Protein AF-A0A9E5E0C1-F1 (afdb_monomer_lite)

Radius of gyration: 12.05 Å; chains: 1; bounding box: 25×24×29 Å

Foldseek 3Di:
DPDPQWDWDDDPQKIWIWGADVVVRDIGTDDIDGNVVPDDPPPD

Secondary structure (DSSP, 8-state):
---TT-EEEEETTEEEEEEEEGGGTEEEEEEEEEGGG----TT-

Sequence (44 aa):
MRDPLIRERIFRSYRIVYRIEEQHSRIIVSRFWHAARGTPDLTA

pLDDT: mean 82.37, std 14.17, range [44.25, 93.94]

Structure (mmCIF, N/CA/C/O backbone):
data_AF-A0A9E5E0C1-F1
#
_entry.id   AF-A0A9E5E0C1-F1
#
loop_
_atom_site.group_PDB
_atom_site.id
_atom_site.type_symbol
_atom_site.label_atom_id
_atom_site.label_alt_id
_atom_site.label_comp_id
_atom_site.label_asym_id
_atom_site.label_entity_id
_atom_site.label_seq_id
_atom_site.pdbx_PDB_ins_code
_atom_site.Cartn_x
_atom_site.Cartn_y
_atom_site.Cartn_z
_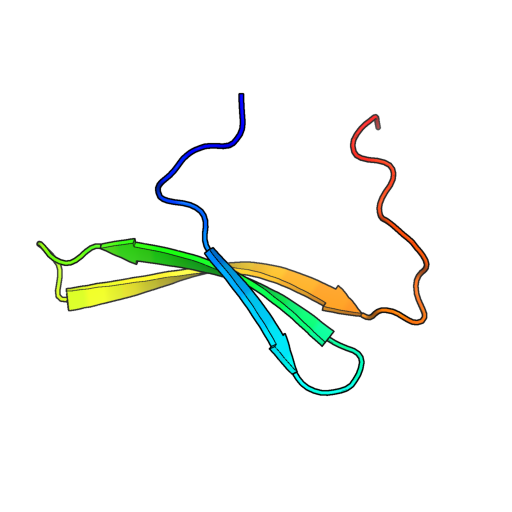atom_site.occupancy
_atom_site.B_iso_or_equiv
_atom_site.auth_seq_id
_atom_site.auth_comp_id
_atom_site.auth_asym_id
_atom_site.auth_atom_id
_atom_site.pdbx_PDB_model_num
ATOM 1 N N . MET A 1 1 ? -2.093 18.629 0.386 1.00 45.94 1 MET A N 1
ATOM 2 C CA . MET A 1 1 ? -2.260 18.039 1.735 1.00 45.94 1 MET A CA 1
ATOM 3 C C . MET A 1 1 ? -2.231 16.527 1.587 1.00 45.94 1 MET A C 1
ATOM 5 O O . MET A 1 1 ? -3.016 16.012 0.805 1.00 45.94 1 MET A O 1
ATOM 9 N N . ARG A 1 2 ? -1.297 15.823 2.239 1.00 58.91 2 ARG A N 1
ATOM 10 C CA . ARG A 1 2 ? -1.317 14.350 2.301 1.00 58.91 2 ARG A CA 1
ATOM 11 C C . ARG A 1 2 ? -2.424 13.964 3.284 1.00 58.91 2 ARG A C 1
ATOM 13 O O . ARG A 1 2 ? -2.388 14.433 4.417 1.00 58.91 2 ARG A O 1
ATOM 20 N N . ASP A 1 3 ? -3.407 13.187 2.845 1.00 72.00 3 ASP A N 1
ATOM 21 C CA . ASP A 1 3 ? -4.430 12.640 3.738 1.00 72.00 3 ASP A CA 1
ATOM 22 C C . ASP A 1 3 ? -3.738 11.718 4.767 1.00 72.00 3 ASP A C 1
ATOM 24 O O . ASP A 1 3 ? -3.070 10.763 4.355 1.00 72.00 3 ASP A O 1
ATOM 28 N N . PRO A 1 4 ? -3.835 12.000 6.082 1.00 72.38 4 PRO A N 1
ATOM 29 C CA . PRO A 1 4 ? -3.136 11.241 7.120 1.00 72.38 4 PRO A CA 1
ATOM 30 C C . PRO A 1 4 ? -3.619 9.787 7.242 1.00 72.38 4 PRO A C 1
ATOM 32 O O . PRO A 1 4 ? -2.939 8.968 7.862 1.00 72.38 4 PRO A O 1
ATOM 35 N N . LEU A 1 5 ? -4.767 9.444 6.650 1.00 82.62 5 LEU A N 1
ATOM 36 C CA . LEU A 1 5 ? -5.313 8.086 6.647 1.00 82.62 5 LEU A CA 1
ATOM 37 C C . LEU A 1 5 ? -4.736 7.219 5.521 1.00 82.62 5 LEU A C 1
ATOM 39 O O . LEU A 1 5 ? -4.870 5.991 5.560 1.00 82.62 5 LEU A O 1
ATOM 43 N N . ILE A 1 6 ? -4.087 7.831 4.525 1.00 88.75 6 ILE A N 1
ATOM 44 C CA . ILE A 1 6 ? -3.465 7.111 3.416 1.00 88.75 6 ILE A CA 1
ATOM 45 C C . ILE A 1 6 ? -2.095 6.596 3.850 1.00 88.75 6 ILE A C 1
ATOM 47 O O . ILE A 1 6 ? -1.172 7.351 4.152 1.00 88.75 6 ILE A O 1
ATOM 51 N N . ARG A 1 7 ? -1.955 5.273 3.831 1.00 91.06 7 ARG A N 1
ATOM 52 C CA . ARG A 1 7 ? -0.719 4.549 4.106 1.00 91.06 7 ARG A CA 1
ATOM 53 C C . ARG A 1 7 ? -0.136 3.997 2.814 1.00 91.06 7 ARG A C 1
ATOM 55 O O . ARG A 1 7 ? -0.845 3.591 1.894 1.00 91.06 7 ARG A O 1
ATOM 62 N N . GLU A 1 8 ? 1.187 3.937 2.772 1.00 91.56 8 GLU A N 1
ATOM 63 C CA . GLU A 1 8 ? 1.938 3.365 1.660 1.00 91.56 8 GLU A CA 1
ATOM 64 C C . GLU A 1 8 ? 2.796 2.210 2.184 1.00 91.56 8 GLU A C 1
ATOM 66 O O . GLU A 1 8 ? 3.456 2.330 3.215 1.00 91.56 8 GLU A O 1
ATOM 71 N N . ARG A 1 9 ? 2.794 1.074 1.482 1.00 91.19 9 ARG A N 1
ATOM 72 C CA . ARG A 1 9 ? 3.694 -0.053 1.756 1.00 91.19 9 ARG A CA 1
ATOM 73 C C . ARG A 1 9 ? 4.456 -0.417 0.496 1.00 91.19 9 ARG A C 1
ATOM 75 O O . ARG A 1 9 ? 3.856 -0.691 -0.541 1.00 91.19 9 ARG A O 1
ATOM 82 N N . ILE A 1 10 ? 5.779 -0.437 0.598 1.00 90.25 10 ILE A N 1
ATOM 83 C CA . ILE A 1 10 ? 6.658 -0.914 -0.469 1.00 90.25 10 ILE A CA 1
ATOM 84 C C . ILE A 1 10 ? 6.897 -2.408 -0.239 1.00 90.25 10 ILE A C 1
ATOM 86 O O . ILE A 1 10 ? 7.299 -2.819 0.848 1.00 90.25 10 ILE A O 1
ATOM 90 N N . PHE A 1 11 ? 6.614 -3.224 -1.249 1.00 90.12 11 PHE A N 1
ATOM 91 C CA . PHE A 1 11 ? 6.860 -4.660 -1.244 1.00 90.12 11 PHE A CA 1
ATOM 92 C C . PHE A 1 11 ? 7.462 -5.079 -2.584 1.00 90.12 11 PHE A C 1
ATOM 94 O O . PHE A 1 11 ? 6.794 -5.032 -3.618 1.00 90.12 11 PHE A O 1
ATOM 101 N N . ARG A 1 12 ? 8.736 -5.494 -2.570 1.00 90.38 12 ARG A N 1
ATOM 102 C CA . ARG A 1 12 ? 9.540 -5.699 -3.789 1.00 90.38 12 ARG A CA 1
ATOM 103 C C . ARG A 1 12 ? 9.468 -4.450 -4.685 1.00 90.38 12 ARG A C 1
ATOM 105 O O . ARG A 1 12 ? 9.553 -3.332 -4.190 1.00 90.38 12 ARG A O 1
ATOM 112 N N . SER A 1 13 ? 9.252 -4.637 -5.984 1.00 90.88 13 SER A N 1
ATOM 113 C CA . SER A 1 13 ? 9.058 -3.564 -6.959 1.00 90.88 13 SER A CA 1
ATOM 114 C C . SER A 1 13 ? 7.641 -2.987 -6.956 1.00 90.88 13 SER A C 1
ATOM 116 O O . SER A 1 13 ? 7.277 -2.316 -7.912 1.00 90.88 13 SER A O 1
ATOM 118 N N . TYR A 1 14 ? 6.813 -3.239 -5.939 1.00 90.81 14 TYR A N 1
ATOM 119 C CA . TYR A 1 14 ? 5.463 -2.685 -5.853 1.00 90.81 14 TYR A CA 1
ATOM 120 C C . TYR A 1 14 ? 5.333 -1.678 -4.711 1.00 90.81 14 TYR A C 1
ATOM 122 O O . TYR A 1 14 ? 5.829 -1.893 -3.608 1.00 90.81 14 TYR A O 1
ATOM 130 N N . ARG A 1 15 ? 4.603 -0.593 -4.961 1.00 91.62 15 ARG A N 1
ATOM 131 C CA . ARG A 1 15 ? 4.084 0.329 -3.952 1.00 91.62 15 ARG A CA 1
ATOM 132 C C . ARG A 1 15 ? 2.574 0.147 -3.871 1.00 91.62 15 ARG A C 1
ATOM 134 O O . ARG A 1 15 ? 1.866 0.274 -4.867 1.00 91.62 15 ARG A O 1
ATOM 141 N N . ILE A 1 16 ? 2.099 -0.166 -2.678 1.00 92.88 16 ILE A N 1
ATOM 142 C CA . ILE A 1 16 ? 0.698 -0.430 -2.373 1.00 92.88 16 ILE A CA 1
ATOM 143 C C . ILE A 1 16 ? 0.191 0.745 -1.547 1.00 92.88 16 ILE A C 1
ATOM 145 O O . ILE A 1 16 ? 0.736 1.025 -0.480 1.00 92.88 16 ILE A O 1
ATOM 149 N N . VAL A 1 17 ? -0.835 1.428 -2.043 1.00 92.44 17 VAL A N 1
ATOM 150 C CA . VAL A 1 17 ? -1.490 2.538 -1.346 1.00 92.44 17 VAL A CA 1
ATOM 151 C C . VAL A 1 17 ? -2.794 2.022 -0.763 1.00 92.44 17 VAL A C 1
ATOM 153 O O . VAL A 1 17 ? -3.634 1.490 -1.493 1.00 92.44 17 VAL A O 1
ATOM 156 N N . TYR A 1 18 ? -2.962 2.156 0.545 1.00 93.94 18 TYR A N 1
ATOM 157 C CA . TYR A 1 18 ? -4.103 1.613 1.269 1.00 93.94 18 TYR A CA 1
ATOM 158 C C . TYR A 1 18 ? -4.478 2.499 2.453 1.00 93.94 18 TYR A C 1
ATOM 160 O O . TYR A 1 18 ? -3.684 3.309 2.919 1.00 93.94 18 TYR A O 1
ATOM 168 N N . ARG A 1 19 ? -5.688 2.318 2.968 1.00 93.12 19 ARG A N 1
ATOM 169 C CA 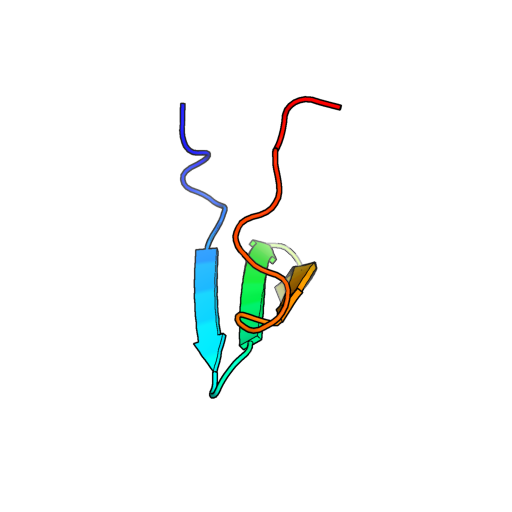. ARG A 1 19 ? -6.144 2.903 4.230 1.00 93.12 19 ARG A CA 1
ATOM 170 C C . ARG A 1 19 ? -6.726 1.817 5.124 1.00 93.12 19 ARG A C 1
ATOM 172 O O . ARG A 1 19 ? -7.167 0.774 4.634 1.00 93.12 19 ARG A O 1
ATOM 179 N N . ILE A 1 20 ? -6.710 2.067 6.426 1.00 91.19 20 ILE A N 1
ATOM 180 C CA . ILE A 1 20 ? -7.307 1.183 7.429 1.00 91.19 20 ILE A CA 1
ATOM 181 C C . ILE A 1 20 ? -8.570 1.861 7.940 1.00 91.19 20 ILE A C 1
ATOM 183 O O . ILE A 1 20 ? -8.539 3.030 8.312 1.00 91.19 20 ILE A O 1
ATOM 187 N N . GLU A 1 21 ? -9.666 1.121 7.941 1.00 92.12 21 GLU A N 1
ATOM 188 C CA . GLU A 1 21 ? -10.951 1.551 8.468 1.00 92.12 21 GLU A CA 1
ATOM 189 C C . GLU A 1 21 ? -11.247 0.707 9.711 1.00 92.12 21 GLU A C 1
ATOM 191 O O . GLU A 1 21 ? -11.846 -0.366 9.631 1.00 92.12 21 GLU A O 1
ATOM 196 N N . GLU A 1 22 ? -10.735 1.156 10.863 1.00 88.94 22 GLU A N 1
ATOM 197 C CA . GLU A 1 22 ? -10.762 0.384 12.117 1.00 88.94 22 GLU A CA 1
ATOM 198 C C . GLU A 1 22 ? -12.191 0.095 12.586 1.00 88.94 22 GLU A C 1
ATOM 200 O O . GLU A 1 22 ? -12.481 -1.017 13.019 1.00 88.94 22 GLU A O 1
ATOM 205 N N . GLN A 1 23 ? -13.106 1.051 12.392 1.00 92.06 23 GLN A N 1
ATOM 206 C CA . GLN A 1 23 ? -14.528 0.907 12.726 1.00 92.06 23 GLN A CA 1
ATOM 207 C C . GLN A 1 23 ? -15.186 -0.295 12.039 1.00 92.06 23 GLN A C 1
ATOM 209 O O . GLN A 1 23 ? -16.078 -0.920 12.603 1.00 92.06 23 GLN A O 1
ATOM 214 N N . HIS A 1 24 ? -14.718 -0.639 10.839 1.00 93.62 24 HIS A N 1
ATOM 215 C CA . HIS A 1 24 ? -15.247 -1.740 10.039 1.00 93.62 24 HIS A CA 1
ATOM 216 C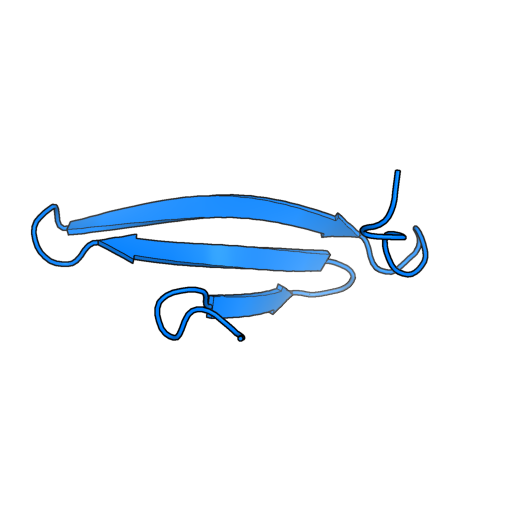 C . HIS A 1 24 ? -14.271 -2.922 9.948 1.00 93.62 24 HIS A C 1
ATOM 218 O O . HIS A 1 24 ? -14.514 -3.854 9.184 1.00 93.62 24 HIS A O 1
ATOM 224 N N . SER A 1 25 ? -13.164 -2.895 10.708 1.00 92.50 25 SER A N 1
ATOM 225 C CA . SER A 1 25 ? -12.096 -3.907 10.672 1.00 92.50 25 SER A CA 1
ATOM 226 C C . SER A 1 25 ? -11.637 -4.248 9.248 1.00 92.50 25 SER A C 1
ATOM 228 O O . SER A 1 25 ? -11.406 -5.409 8.905 1.00 92.50 25 SER A O 1
ATOM 230 N N . ARG A 1 26 ? -11.523 -3.228 8.388 1.00 93.56 26 ARG A N 1
ATOM 231 C CA . ARG A 1 26 ? -11.260 -3.408 6.957 1.00 93.56 26 ARG A CA 1
ATOM 232 C C . ARG A 1 26 ? -10.013 -2.662 6.508 1.00 93.56 26 ARG A C 1
ATOM 234 O O . ARG A 1 26 ? -9.741 -1.539 6.923 1.00 93.56 26 ARG A O 1
ATOM 241 N N . ILE A 1 27 ? -9.290 -3.274 5.574 1.00 92.25 27 ILE A N 1
ATOM 242 C CA . ILE A 1 27 ? -8.234 -2.618 4.804 1.00 92.25 27 ILE A CA 1
ATOM 243 C C . ILE A 1 27 ? -8.768 -2.344 3.400 1.00 92.25 27 ILE A C 1
ATOM 245 O O . ILE A 1 27 ? -9.256 -3.249 2.721 1.00 92.25 27 ILE A O 1
ATOM 249 N N . ILE A 1 28 ? -8.678 -1.091 2.961 1.00 93.88 28 ILE A N 1
ATOM 250 C CA . ILE A 1 28 ? -9.093 -0.669 1.622 1.00 93.88 28 ILE A CA 1
ATOM 251 C C . ILE A 1 28 ? -7.836 -0.330 0.833 1.00 93.88 28 ILE A C 1
ATOM 253 O O . ILE A 1 28 ? -7.104 0.590 1.192 1.00 93.88 28 ILE A O 1
ATOM 257 N N . VAL A 1 29 ? -7.582 -1.082 -0.236 1.00 93.06 29 VAL A N 1
ATOM 258 C CA . VAL A 1 29 ? -6.449 -0.845 -1.135 1.00 93.06 29 VAL A CA 1
ATOM 259 C C . VAL A 1 29 ? -6.914 0.020 -2.297 1.00 93.06 29 VAL A C 1
ATOM 261 O O . VAL A 1 29 ? -7.773 -0.393 -3.071 1.00 93.06 29 VAL A O 1
ATOM 264 N N . SER A 1 30 ? -6.340 1.213 -2.424 1.00 91.25 30 SER A N 1
ATOM 265 C CA . SER A 1 30 ? -6.731 2.184 -3.450 1.00 91.25 30 SER A CA 1
ATOM 266 C C . SER A 1 30 ? -5.927 2.029 -4.738 1.00 91.25 30 SER A C 1
ATOM 268 O O . SER A 1 30 ? -6.437 2.311 -5.819 1.00 91.25 30 SER A O 1
ATOM 270 N N . ARG A 1 31 ? -4.649 1.626 -4.648 1.00 88.62 31 ARG A N 1
ATOM 271 C CA . ARG A 1 31 ? -3.769 1.524 -5.823 1.00 88.62 31 ARG A CA 1
ATOM 272 C C . ARG A 1 31 ? -2.623 0.536 -5.618 1.00 88.62 31 ARG A C 1
ATOM 274 O O . ARG A 1 31 ? -1.990 0.517 -4.564 1.00 88.62 31 ARG A O 1
ATOM 281 N N . PHE A 1 32 ? -2.303 -0.194 -6.685 1.00 90.06 32 PHE A N 1
ATOM 282 C CA . PHE A 1 32 ? -1.040 -0.910 -6.850 1.00 90.06 32 PHE A CA 1
ATOM 283 C C . PHE A 1 32 ? -0.195 -0.205 -7.905 1.00 90.06 32 PHE A C 1
ATOM 285 O O . PHE A 1 32 ? -0.665 0.071 -9.006 1.00 90.06 32 PHE A O 1
ATOM 292 N N . TRP A 1 33 ? 1.058 0.075 -7.571 1.00 87.62 33 TRP A N 1
ATOM 293 C CA . TRP A 1 33 ? 2.011 0.698 -8.474 1.00 87.62 33 TRP A CA 1
ATOM 294 C C . TRP A 1 33 ? 3.243 -0.180 -8.624 1.00 87.62 33 TRP A C 1
ATOM 296 O O . TRP A 1 33 ? 3.842 -0.551 -7.622 1.00 87.62 33 TRP A O 1
ATOM 306 N N . HIS A 1 34 ? 3.651 -0.492 -9.851 1.00 87.6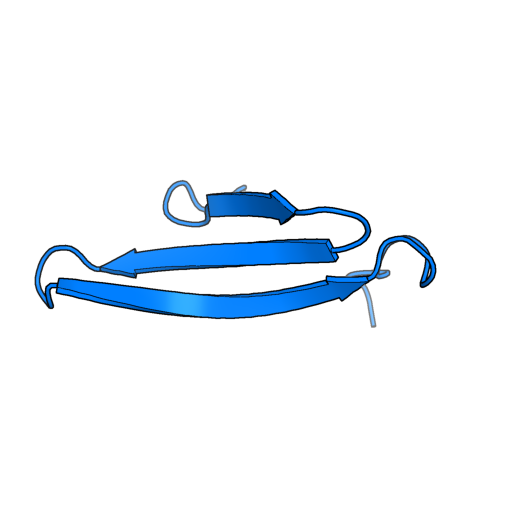2 34 HIS A N 1
ATOM 307 C CA . HIS A 1 34 ? 4.912 -1.187 -10.090 1.00 87.62 34 HIS A CA 1
ATOM 308 C C . HIS 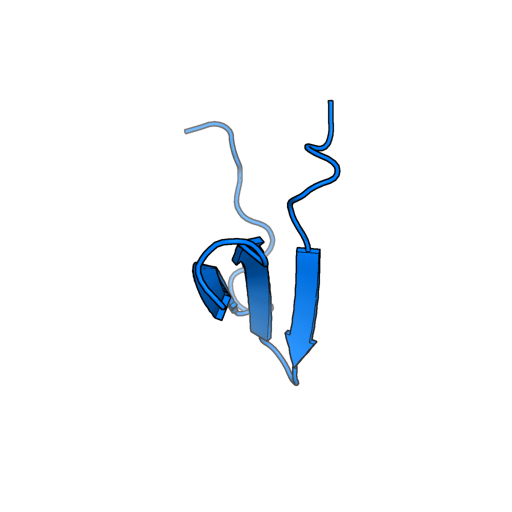A 1 34 ? 6.021 -0.168 -10.368 1.00 87.62 34 HIS A C 1
ATOM 310 O O . HIS A 1 34 ? 5.914 0.615 -11.304 1.00 87.62 34 HIS A O 1
ATOM 316 N N . ALA A 1 35 ? 7.101 -0.203 -9.595 1.00 77.88 35 ALA A N 1
ATOM 317 C CA . ALA A 1 35 ? 8.224 0.727 -9.652 1.00 77.88 35 ALA A CA 1
ATOM 318 C C . ALA A 1 35 ? 8.906 0.773 -11.028 1.00 77.88 35 ALA A C 1
ATOM 320 O O . ALA A 1 35 ? 9.376 1.830 -11.433 1.00 77.88 35 ALA A O 1
ATOM 321 N N . ALA A 1 36 ? 8.898 -0.327 -11.793 1.00 78.44 36 ALA A N 1
ATOM 322 C CA . ALA A 1 36 ? 9.446 -0.317 -13.154 1.00 78.44 36 ALA A CA 1
ATOM 323 C C . ALA A 1 36 ? 8.583 0.464 -14.167 1.00 78.44 36 ALA A C 1
ATOM 325 O O . ALA A 1 36 ? 9.003 0.642 -15.302 1.00 78.44 36 ALA A O 1
ATOM 326 N N . ARG A 1 37 ? 7.379 0.918 -13.784 1.00 74.50 37 ARG A N 1
ATOM 327 C CA . ARG A 1 37 ? 6.509 1.758 -14.627 1.00 74.50 37 ARG A CA 1
ATOM 328 C C . ARG A 1 37 ? 6.782 3.264 -14.457 1.00 74.50 37 ARG A C 1
ATOM 330 O O . ARG A 1 37 ? 6.014 4.064 -14.975 1.00 74.50 37 ARG A O 1
ATOM 337 N N . GLY A 1 38 ? 7.850 3.655 -13.755 1.00 69.12 38 GLY A N 1
ATOM 338 C CA . GLY A 1 38 ? 8.168 5.060 -13.460 1.00 69.12 38 GLY A CA 1
ATOM 339 C C . GLY A 1 38 ? 7.398 5.589 -12.248 1.00 69.12 38 GLY A C 1
ATOM 340 O O . GLY A 1 38 ? 6.956 4.799 -11.418 1.00 69.12 38 GLY A O 1
ATOM 341 N N . THR A 1 39 ? 7.235 6.905 -12.119 1.00 63.88 39 THR A N 1
ATOM 342 C CA . THR A 1 39 ? 6.327 7.546 -11.145 1.00 63.88 39 THR A CA 1
ATOM 343 C C . THR A 1 39 ? 5.050 7.925 -11.900 1.00 63.88 39 THR A C 1
ATOM 345 O O . THR A 1 39 ? 5.181 8.426 -13.013 1.00 63.88 39 THR A O 1
ATOM 348 N N . PRO A 1 40 ? 3.829 7.694 -11.376 1.00 63.81 40 PRO A N 1
ATOM 349 C CA . PRO A 1 40 ? 2.637 8.163 -12.070 1.00 63.81 40 PRO A CA 1
ATOM 350 C C . PRO A 1 40 ? 2.654 9.682 -12.081 1.00 63.81 40 PRO A C 1
ATOM 352 O O . PRO A 1 40 ? 2.690 10.284 -11.006 1.00 63.81 40 PRO A O 1
ATOM 355 N N . ASP A 1 41 ? 2.559 10.283 -13.262 1.00 61.44 41 ASP A N 1
ATOM 356 C CA . ASP A 1 41 ? 2.097 11.660 -13.376 1.00 61.44 41 ASP A CA 1
ATOM 357 C C . ASP A 1 41 ? 0.661 11.709 -12.850 1.00 61.44 41 ASP A C 1
ATOM 359 O O . ASP A 1 41 ? -0.262 11.124 -13.418 1.00 61.44 41 ASP A O 1
ATOM 363 N N . LEU A 1 42 ? 0.480 12.349 -11.697 1.00 62.59 42 LEU A N 1
ATOM 364 C CA . LEU A 1 42 ? -0.815 12.510 -11.037 1.00 62.59 42 LEU A CA 1
ATOM 365 C C . LEU A 1 42 ? -1.553 13.748 -11.585 1.00 62.59 42 LEU A C 1
ATOM 367 O O . LEU A 1 42 ? -2.186 14.476 -10.824 1.00 62.59 42 LEU A O 1
ATOM 371 N N . THR A 1 43 ? -1.402 14.007 -12.886 1.00 48.97 43 THR A N 1
ATOM 372 C CA . THR A 1 43 ? -1.750 15.280 -13.541 1.00 48.97 43 THR A CA 1
ATOM 373 C C . THR A 1 43 ? -2.518 15.115 -14.856 1.00 48.97 43 THR A C 1
ATOM 375 O O . THR A 1 43 ? -2.752 16.116 -15.527 1.00 48.97 43 THR A O 1
ATOM 378 N N . ALA A 1 44 ? -2.906 13.890 -15.226 1.00 44.25 44 ALA A N 1
ATOM 379 C CA . ALA A 1 44 ? -3.763 13.631 -16.387 1.00 44.25 44 ALA A CA 1
ATOM 380 C C . ALA A 1 44 ? -5.249 13.629 -16.009 1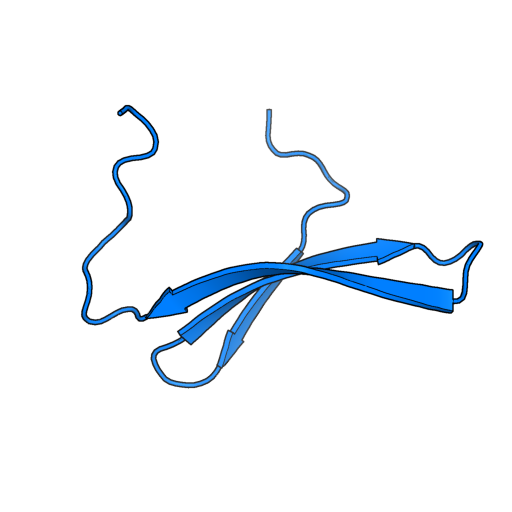.00 44.25 44 ALA A C 1
ATOM 382 O O . ALA A 1 44 ? -5.579 13.040 -14.951 1.00 44.25 44 ALA A O 1
#